Protein AF-A0A8T5B722-F1 (afdb_monomer_lite)

Foldseek 3Di:
DDFADQDLVLLLVLLVQLLVLLVVLVVVCVVVVLVVDDPVVVVVSLVVSLVSLLQSLLSSLLSSCVVRVDLDLVCLCVSLVSSLVNNCVVCVVPDPDDDPVNSVSSSVSSSNSNSVNSNVRNPD

Structure (mmCIF, N/CA/C/O backbone):
data_AF-A0A8T5B722-F1
#
_entry.id   AF-A0A8T5B722-F1
#
loop_
_atom_site.group_PDB
_atom_site.id
_atom_site.type_symbol
_atom_site.label_atom_id
_atom_site.label_alt_id
_atom_site.label_comp_id
_atom_site.label_asym_id
_atom_site.label_entity_id
_atom_site.label_seq_id
_atom_site.pdbx_PDB_ins_code
_atom_site.Cartn_x
_atom_site.Cartn_y
_atom_site.Cartn_z
_atom_site.occupancy
_atom_site.B_iso_or_equiv
_atom_site.auth_seq_id
_atom_site.auth_comp_id
_atom_site.auth_asym_id
_atom_site.auth_atom_id
_atom_site.pdbx_PDB_model_num
ATOM 1 N N . MET A 1 1 ? -22.361 1.326 17.679 1.00 48.12 1 MET A N 1
ATOM 2 C CA . MET A 1 1 ? -21.464 0.159 17.533 1.00 48.12 1 MET 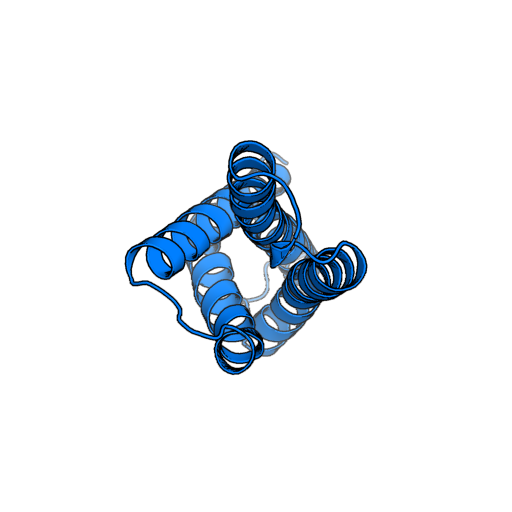A CA 1
ATOM 3 C C . MET A 1 1 ? -20.110 0.584 18.070 1.00 48.12 1 MET A C 1
ATOM 5 O O . MET A 1 1 ? -19.603 1.586 17.587 1.00 48.12 1 MET A O 1
ATOM 9 N N . GLY A 1 2 ? -19.610 -0.054 19.131 1.00 52.44 2 GLY A N 1
ATOM 10 C CA . GLY A 1 2 ? -18.314 0.305 19.720 1.00 52.44 2 GLY A CA 1
ATOM 11 C C . GLY A 1 2 ? -17.178 -0.037 18.760 1.00 52.44 2 GLY A C 1
ATOM 12 O O . GLY A 1 2 ? -17.246 -1.074 18.100 1.00 52.44 2 GLY A O 1
ATOM 13 N N . SER A 1 3 ? -16.179 0.839 18.651 1.00 62.75 3 SER A N 1
ATOM 14 C CA . SER A 1 3 ? -14.967 0.551 17.887 1.00 62.75 3 SER A CA 1
ATOM 15 C C . SER A 1 3 ? -14.263 -0.659 18.499 1.00 62.75 3 SER A C 1
ATOM 17 O O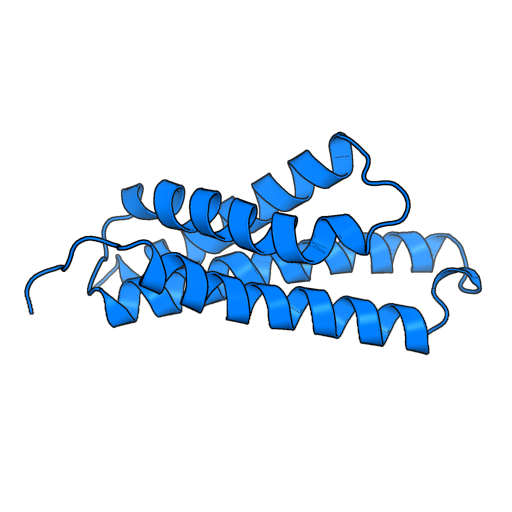 . SER A 1 3 ? -14.019 -0.710 19.706 1.00 62.75 3 SER A O 1
ATOM 19 N N . ARG A 1 4 ? -13.971 -1.659 17.667 1.00 79.00 4 ARG A N 1
ATOM 20 C CA . ARG A 1 4 ? -13.140 -2.803 18.042 1.00 79.00 4 ARG A CA 1
ATOM 21 C C . ARG A 1 4 ? -11.686 -2.465 17.729 1.00 79.00 4 ARG A C 1
ATOM 23 O O . ARG A 1 4 ? -11.401 -1.819 16.723 1.00 79.00 4 ARG A O 1
ATOM 30 N N . GLU A 1 5 ? -10.776 -2.912 18.586 1.00 83.06 5 GLU A N 1
ATOM 31 C CA . GLU A 1 5 ? -9.341 -2.831 18.321 1.00 83.06 5 GLU A CA 1
ATOM 32 C C . GLU A 1 5 ? -8.978 -3.620 17.052 1.00 83.06 5 GLU A C 1
ATOM 34 O O . GLU A 1 5 ? -9.490 -4.718 16.826 1.00 83.06 5 GLU A O 1
ATOM 39 N N . ILE A 1 6 ? -8.118 -3.040 16.213 1.00 84.06 6 ILE A N 1
ATOM 40 C CA . ILE A 1 6 ? -7.650 -3.674 14.977 1.00 84.06 6 ILE A CA 1
ATOM 41 C C . ILE A 1 6 ? -6.739 -4.839 15.354 1.00 84.06 6 ILE A C 1
ATOM 43 O O . ILE A 1 6 ? -5.685 -4.625 15.956 1.00 84.06 6 ILE A O 1
ATOM 47 N N . ASP A 1 7 ? -7.122 -6.057 14.979 1.00 87.50 7 ASP A N 1
ATOM 48 C CA . ASP A 1 7 ? -6.308 -7.241 15.235 1.00 87.50 7 ASP A CA 1
ATOM 49 C C . ASP A 1 7 ? -5.460 -7.652 14.019 1.00 87.50 7 ASP A C 1
ATOM 51 O O . ASP A 1 7 ? -5.584 -7.132 12.906 1.00 87.50 7 ASP A O 1
ATOM 55 N N . PHE A 1 8 ? -4.554 -8.609 14.232 1.00 84.00 8 PHE A N 1
ATOM 56 C CA . PHE A 1 8 ? -3.696 -9.130 13.167 1.00 84.00 8 PHE A CA 1
ATOM 57 C C . PHE A 1 8 ? -4.497 -9.759 12.016 1.00 84.00 8 PHE A C 1
ATOM 59 O O . PHE A 1 8 ? -4.097 -9.655 10.859 1.00 84.00 8 PHE A O 1
ATOM 66 N N . THR A 1 9 ? -5.644 -10.377 12.302 1.00 86.69 9 THR A N 1
ATOM 67 C CA . THR A 1 9 ? -6.485 -11.015 11.279 1.00 86.69 9 THR A CA 1
ATOM 68 C C . THR A 1 9 ? -7.108 -9.967 10.363 1.00 86.69 9 THR A C 1
ATOM 70 O O . THR A 1 9 ? -7.183 -10.173 9.152 1.00 86.69 9 THR A O 1
ATOM 73 N N . ASP A 1 10 ? -7.520 -8.825 10.912 1.00 85.25 10 ASP A N 1
ATOM 74 C CA . ASP A 1 10 ? -8.013 -7.684 10.143 1.00 85.25 10 ASP A CA 1
ATOM 75 C C . ASP A 1 10 ? -6.938 -7.153 9.191 1.00 85.25 10 ASP A C 1
ATOM 77 O O . ASP A 1 10 ? -7.205 -6.965 8.001 1.00 85.25 10 ASP A O 1
ATOM 81 N N . LEU A 1 11 ? -5.707 -6.997 9.691 1.00 85.50 11 LEU A N 1
ATOM 82 C CA . LEU A 1 11 ? -4.557 -6.598 8.879 1.00 85.50 11 LEU A CA 1
ATOM 83 C C . LEU A 1 11 ? -4.283 -7.609 7.765 1.00 85.50 11 LEU A C 1
ATOM 85 O O . LEU A 1 11 ? -4.105 -7.208 6.617 1.00 85.50 11 LEU A O 1
ATOM 89 N N . VAL A 1 12 ? -4.300 -8.909 8.066 1.00 86.31 12 VAL A N 1
ATOM 90 C CA . VAL A 1 12 ? -4.108 -9.971 7.070 1.00 86.31 12 VAL A CA 1
ATOM 91 C C . VAL A 1 12 ? -5.183 -9.903 5.986 1.00 86.31 12 VAL A C 1
ATOM 93 O O . VAL A 1 12 ? -4.847 -9.888 4.806 1.00 86.31 12 VAL A O 1
ATOM 96 N N . ILE A 1 13 ? -6.461 -9.785 6.353 1.00 85.38 13 ILE A N 1
ATOM 97 C CA . ILE A 1 13 ? -7.571 -9.709 5.389 1.00 85.38 13 ILE A CA 1
ATOM 98 C C . ILE A 1 13 ? -7.432 -8.484 4.477 1.00 85.38 13 ILE A C 1
ATOM 100 O O . ILE A 1 13 ? -7.532 -8.616 3.255 1.00 85.38 13 ILE A O 1
ATOM 104 N N . GLY A 1 14 ? -7.165 -7.305 5.046 1.00 82.56 14 GLY A N 1
ATOM 105 C CA . GLY A 1 14 ? -6.949 -6.090 4.256 1.00 82.56 14 GLY A CA 1
ATOM 106 C C . GLY A 1 14 ? -5.735 -6.211 3.328 1.00 82.56 14 GLY A C 1
ATOM 107 O O . GLY A 1 14 ? -5.783 -5.791 2.170 1.00 82.56 14 GLY A O 1
ATOM 108 N N . SER A 1 15 ? -4.675 -6.870 3.799 1.00 81.94 15 SER A N 1
ATOM 109 C CA . SER A 1 15 ? -3.452 -7.112 3.025 1.00 81.94 15 SER A CA 1
ATOM 110 C C . SER A 1 15 ?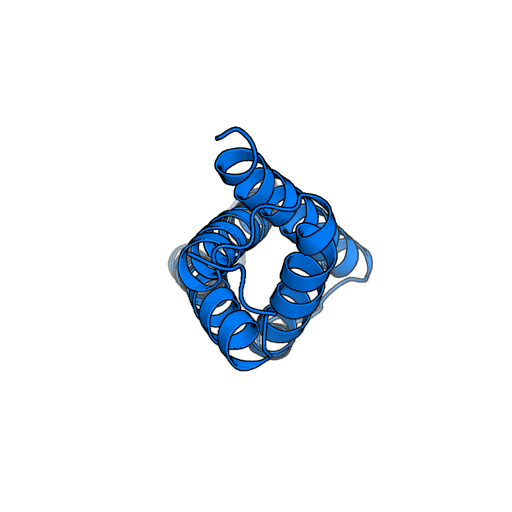 -3.646 -8.105 1.893 1.00 81.94 15 SER A C 1
ATOM 112 O O . SER A 1 15 ? -3.060 -7.914 0.839 1.00 81.94 15 SER A O 1
ATOM 114 N N . PHE A 1 16 ? -4.474 -9.139 2.061 1.00 83.69 16 PHE A N 1
ATOM 115 C CA . PHE A 1 16 ? -4.778 -10.082 0.982 1.00 83.69 16 PHE A CA 1
ATOM 116 C C . PHE A 1 16 ? -5.470 -9.390 -0.197 1.00 83.69 16 PHE A C 1
ATOM 118 O O . PHE A 1 16 ? -5.217 -9.722 -1.351 1.00 83.69 16 PHE A O 1
ATOM 125 N N . ILE A 1 17 ? -6.303 -8.386 0.072 1.00 78.44 17 ILE A N 1
ATOM 126 C CA . ILE A 1 17 ? -6.971 -7.616 -0.982 1.00 78.44 17 ILE A CA 1
ATOM 127 C C . ILE A 1 17 ? -5.994 -6.656 -1.655 1.00 78.44 17 ILE A C 1
ATOM 129 O O . ILE A 1 17 ? -5.950 -6.589 -2.883 1.00 78.44 17 ILE A O 1
ATOM 133 N N . ALA A 1 18 ? -5.143 -5.982 -0.879 1.00 77.25 18 ALA A N 1
ATOM 134 C CA . ALA A 1 18 ? -4.032 -5.219 -1.439 1.00 77.25 18 ALA A CA 1
ATOM 135 C C . ALA A 1 18 ? -3.096 -6.104 -2.281 1.00 77.25 18 ALA A C 1
ATOM 137 O O . ALA A 1 18 ? -2.614 -5.698 -3.338 1.00 77.25 18 ALA A O 1
ATOM 138 N N . ALA A 1 19 ? -2.911 -7.347 -1.849 1.00 77.75 19 ALA A N 1
ATOM 139 C CA . ALA A 1 19 ? -2.135 -8.345 -2.543 1.00 77.75 19 ALA A CA 1
ATOM 140 C C . ALA A 1 19 ? -2.763 -8.770 -3.879 1.00 77.75 19 ALA A C 1
ATOM 142 O O . ALA A 1 19 ? -2.048 -8.918 -4.868 1.00 77.75 19 ALA A O 1
ATOM 143 N N . LEU A 1 20 ? -4.089 -8.870 -3.970 1.00 81.19 20 LEU A N 1
A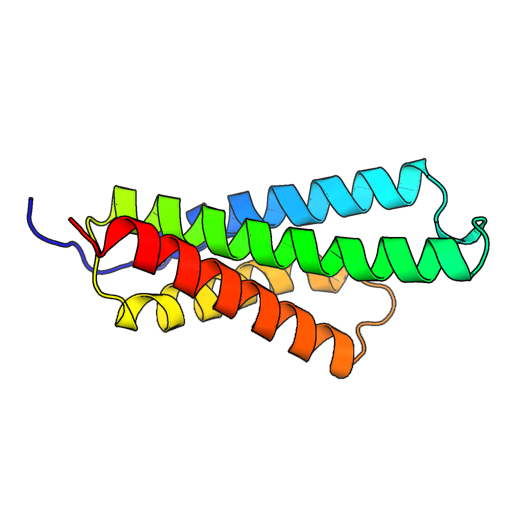TOM 144 C CA . LEU A 1 20 ? -4.759 -9.124 -5.248 1.00 81.19 20 LEU A CA 1
ATOM 145 C C . LEU A 1 20 ? -4.468 -8.032 -6.286 1.00 81.19 20 LEU A C 1
ATOM 147 O O . LEU A 1 20 ? -4.258 -8.358 -7.451 1.00 81.19 20 LEU A O 1
ATOM 151 N N . PHE A 1 21 ? -4.397 -6.760 -5.881 1.00 79.88 21 PHE A N 1
ATOM 152 C CA . PHE A 1 21 ? -4.045 -5.660 -6.788 1.00 79.88 21 PHE A CA 1
ATOM 153 C C . PHE A 1 21 ? -2.620 -5.788 -7.331 1.00 79.88 21 PHE A C 1
ATOM 155 O O . PHE A 1 21 ? -2.403 -5.653 -8.534 1.00 79.88 21 PHE A O 1
ATOM 162 N N . VAL A 1 22 ? -1.654 -6.088 -6.461 1.00 74.62 22 VAL A N 1
ATOM 163 C CA . VAL A 1 22 ? -0.250 -6.265 -6.863 1.00 74.62 22 VAL A CA 1
ATOM 164 C C . VAL A 1 22 ? -0.072 -7.529 -7.710 1.00 74.62 22 VAL A C 1
ATOM 166 O O . VAL A 1 22 ? 0.642 -7.504 -8.710 1.00 74.62 22 VAL A O 1
ATOM 169 N N . TRP A 1 23 ? -0.765 -8.620 -7.379 1.00 79.00 23 TRP A N 1
ATOM 170 C CA . TRP A 1 23 ? -0.773 -9.838 -8.189 1.00 79.00 23 TRP A CA 1
ATOM 171 C C . TRP A 1 23 ? -1.398 -9.610 -9.570 1.00 79.00 23 TRP A C 1
ATOM 173 O O . TRP A 1 23 ? -0.824 -10.025 -10.574 1.00 79.00 23 TRP A O 1
ATOM 183 N N . ALA A 1 24 ? -2.536 -8.914 -9.648 1.00 81.38 24 ALA A N 1
ATOM 184 C CA . ALA A 1 24 ? -3.178 -8.580 -10.918 1.00 81.38 24 ALA A CA 1
ATOM 185 C C . ALA A 1 24 ? -2.249 -7.743 -11.806 1.00 81.38 24 ALA A C 1
ATOM 187 O O . ALA A 1 24 ? -2.160 -7.982 -13.011 1.00 81.38 24 ALA A O 1
ATOM 188 N N . TRP A 1 25 ? -1.507 -6.813 -11.201 1.00 78.31 25 TRP A N 1
ATOM 189 C CA . TRP A 1 25 ? -0.470 -6.060 -11.891 1.00 78.31 25 TRP A CA 1
ATOM 190 C C . TRP A 1 25 ? 0.655 -6.956 -12.421 1.00 78.31 25 TRP A C 1
ATOM 192 O O . TRP A 1 25 ? 0.997 -6.841 -13.593 1.00 78.31 25 TRP A O 1
ATOM 202 N N . LEU A 1 26 ? 1.173 -7.888 -11.612 1.00 76.94 26 LEU A N 1
ATOM 203 C CA . LEU A 1 26 ? 2.207 -8.847 -12.031 1.00 76.94 26 LEU A CA 1
ATOM 204 C C . LEU A 1 26 ? 1.745 -9.742 -13.196 1.00 76.94 26 LEU A C 1
ATOM 206 O O . LEU A 1 26 ? 2.504 -10.028 -14.121 1.00 76.94 26 LEU A O 1
ATOM 210 N N . GLN A 1 27 ? 0.483 -10.174 -13.190 1.00 81.12 27 GLN A N 1
ATOM 211 C CA . GLN A 1 27 ? -0.079 -10.934 -14.311 1.00 81.12 27 GLN A CA 1
ATOM 212 C C . GLN A 1 27 ? -0.209 -10.074 -15.569 1.00 81.12 27 GLN A C 1
ATOM 214 O O . GLN A 1 27 ? 0.102 -10.526 -16.672 1.00 81.12 27 GLN A O 1
ATOM 219 N N . LEU A 1 28 ? -0.648 -8.823 -15.420 1.00 79.62 28 LEU A N 1
ATOM 220 C CA . LEU A 1 28 ? -0.753 -7.885 -16.531 1.00 79.62 28 LEU A CA 1
ATOM 221 C C . LEU A 1 28 ? 0.629 -7.570 -17.126 1.00 79.62 28 LEU A C 1
ATOM 223 O O . LEU A 1 28 ? 0.779 -7.583 -18.347 1.00 79.62 28 LEU A O 1
ATOM 227 N N . SER A 1 29 ? 1.642 -7.361 -16.279 1.00 73.00 29 SER A N 1
ATOM 228 C CA . SER A 1 29 ? 3.012 -7.057 -16.703 1.00 73.00 29 SER A CA 1
ATOM 229 C C . SER A 1 29 ? 3.665 -8.193 -17.471 1.00 73.00 29 SER A C 1
ATOM 231 O O . SER A 1 29 ? 4.325 -7.961 -18.487 1.00 73.00 29 SER A O 1
ATOM 233 N N . ASN A 1 30 ? 3.439 -9.428 -17.022 1.00 75.00 30 ASN A N 1
ATOM 234 C CA . ASN A 1 30 ? 3.972 -10.614 -17.679 1.00 75.00 30 ASN A CA 1
ATOM 235 C C . ASN A 1 30 ? 3.295 -10.861 -19.033 1.00 75.00 30 ASN A C 1
ATOM 237 O O . ASN A 1 30 ? 3.976 -11.154 -20.014 1.00 75.00 30 ASN A O 1
ATOM 241 N N . ASN A 1 31 ? 1.973 -10.678 -19.121 1.00 79.44 31 ASN A N 1
ATOM 242 C CA . ASN A 1 31 ? 1.234 -10.848 -20.377 1.00 79.44 31 ASN A CA 1
ATOM 243 C C . ASN A 1 31 ? 1.597 -9.797 -21.432 1.00 79.44 31 ASN A C 1
ATOM 245 O O . ASN A 1 31 ? 1.642 -10.102 -22.620 1.00 79.44 31 ASN A O 1
ATOM 249 N N . LEU A 1 32 ? 1.875 -8.567 -21.003 1.00 75.12 32 LEU A N 1
ATOM 250 C CA . LEU A 1 32 ? 2.258 -7.468 -21.888 1.00 75.12 32 LEU A CA 1
ATOM 251 C C . LEU A 1 32 ? 3.757 -7.455 -22.229 1.00 75.12 32 LEU A C 1
ATOM 253 O O . LEU A 1 32 ? 4.192 -6.549 -22.935 1.00 75.12 32 LEU A O 1
ATOM 257 N N . ARG A 1 33 ? 4.537 -8.434 -21.738 1.00 71.94 33 ARG A N 1
ATOM 258 C CA . ARG A 1 33 ? 5.993 -8.547 -21.931 1.00 71.94 33 ARG A CA 1
ATOM 259 C C . ARG A 1 33 ? 6.707 -7.213 -21.730 1.00 71.94 33 ARG A C 1
ATOM 261 O O . ARG A 1 33 ? 7.383 -6.720 -22.625 1.00 71.94 33 ARG A O 1
ATOM 268 N N . PHE A 1 34 ? 6.559 -6.623 -20.547 1.00 68.38 34 PHE A N 1
ATOM 269 C CA . PHE A 1 34 ? 7.052 -5.270 -20.248 1.00 68.38 34 PHE A CA 1
ATOM 270 C C . PHE A 1 34 ? 8.508 -4.992 -20.644 1.00 68.38 34 PHE A C 1
ATOM 272 O O . PHE A 1 34 ? 8.823 -3.866 -21.011 1.00 68.38 34 PHE A O 1
ATOM 279 N N . TYR A 1 35 ? 9.364 -6.010 -20.647 1.00 66.06 35 TYR A N 1
ATOM 280 C CA . TYR A 1 35 ? 10.767 -5.905 -21.048 1.00 66.06 35 TYR A CA 1
ATOM 281 C C . TYR A 1 35 ? 10.992 -5.684 -22.556 1.00 66.06 35 TYR A C 1
ATOM 283 O O . TYR A 1 35 ? 12.074 -5.262 -22.949 1.00 66.06 35 TYR A O 1
ATOM 291 N N . GLU A 1 36 ? 9.995 -5.951 -23.403 1.00 75.44 36 GLU A N 1
ATOM 292 C CA . GLU A 1 36 ? 10.059 -5.773 -24.864 1.00 75.44 36 GLU A CA 1
ATOM 293 C C . GLU A 1 36 ? 9.476 -4.419 -25.322 1.00 75.44 36 GLU A C 1
ATOM 295 O O . GLU A 1 36 ? 9.551 -4.062 -26.498 1.00 75.44 36 GLU A O 1
ATOM 300 N N . VAL A 1 37 ? 8.878 -3.652 -24.404 1.00 77.81 37 VAL A N 1
ATOM 301 C CA . VAL A 1 37 ? 8.162 -2.401 -24.701 1.00 77.81 37 VAL A CA 1
ATOM 302 C C . VAL A 1 37 ? 9.150 -1.220 -24.688 1.00 77.81 37 VAL A C 1
ATOM 304 O O . VAL A 1 37 ? 10.085 -1.246 -23.891 1.00 77.81 37 VAL A O 1
ATOM 307 N N . PRO A 1 38 ? 8.981 -0.168 -25.517 1.00 84.56 38 PRO A N 1
ATOM 308 C CA . PRO A 1 38 ? 9.866 1.003 -25.510 1.00 84.56 38 PRO A CA 1
ATOM 309 C C . PRO A 1 38 ? 10.070 1.645 -24.126 1.00 84.56 38 PRO A C 1
ATOM 311 O O . PRO A 1 38 ? 9.125 1.739 -23.343 1.00 84.56 38 PRO A O 1
ATOM 314 N N . ASP A 1 39 ? 11.266 2.181 -23.859 1.00 80.44 39 ASP A N 1
ATOM 315 C CA . ASP A 1 39 ? 11.691 2.689 -22.537 1.00 80.44 39 ASP A CA 1
ATOM 316 C C . ASP A 1 39 ? 10.703 3.664 -21.872 1.00 80.44 39 ASP A C 1
ATOM 318 O O . ASP A 1 39 ? 10.440 3.593 -20.671 1.00 80.44 39 ASP A O 1
ATOM 322 N N . HIS A 1 40 ? 10.102 4.568 -22.651 1.00 78.06 40 HIS A N 1
ATOM 323 C CA . HIS A 1 40 ? 9.124 5.531 -22.137 1.00 78.06 40 HIS A CA 1
ATOM 324 C C . HIS A 1 40 ? 7.841 4.852 -21.629 1.00 78.06 40 HIS A C 1
ATOM 326 O O . HIS A 1 40 ? 7.251 5.302 -20.647 1.00 78.06 40 HIS A O 1
ATOM 332 N N . LEU A 1 41 ? 7.422 3.750 -22.257 1.00 77.94 41 LEU A N 1
ATOM 333 C CA . LEU A 1 41 ? 6.296 2.941 -21.796 1.00 77.94 41 LEU A CA 1
ATOM 334 C C . LEU A 1 41 ? 6.690 2.102 -20.581 1.00 77.94 41 LEU A C 1
ATOM 336 O O . LEU A 1 41 ? 5.903 2.035 -19.643 1.00 77.94 41 LEU A O 1
ATOM 340 N N . GLN A 1 42 ? 7.906 1.549 -20.526 1.00 73.06 42 GLN A N 1
ATOM 341 C CA . GLN A 1 42 ? 8.393 0.857 -19.323 1.00 73.06 42 GLN A CA 1
ATOM 342 C C . GLN A 1 42 ? 8.389 1.776 -18.097 1.00 73.06 42 GLN A C 1
ATOM 344 O O . GLN A 1 42 ? 7.986 1.362 -17.009 1.00 73.06 42 GLN A O 1
ATOM 349 N N . PHE A 1 43 ? 8.770 3.043 -18.274 1.00 75.69 43 PHE A N 1
ATOM 350 C CA . PHE A 1 43 ? 8.701 4.051 -17.220 1.00 75.69 43 PHE A CA 1
ATOM 351 C C . PHE A 1 43 ? 7.259 4.314 -16.755 1.00 75.69 43 PHE A C 1
ATOM 353 O O . PHE A 1 43 ? 6.985 4.288 -15.554 1.00 75.69 43 PHE A O 1
ATOM 360 N N . ILE A 1 44 ? 6.318 4.517 -17.686 1.00 79.00 44 ILE A N 1
ATOM 361 C CA . ILE A 1 44 ? 4.895 4.732 -17.364 1.00 79.00 44 ILE A CA 1
ATOM 362 C C . ILE A 1 44 ? 4.306 3.516 -16.641 1.00 79.00 44 ILE A C 1
ATOM 364 O O . ILE A 1 44 ? 3.595 3.663 -15.648 1.00 79.00 44 ILE A O 1
ATOM 368 N N . LEU A 1 45 ? 4.628 2.311 -17.101 1.00 76.44 45 LEU A N 1
ATOM 369 C CA . LEU A 1 45 ? 4.172 1.073 -16.482 1.00 76.44 45 LEU A CA 1
ATOM 370 C C . LEU A 1 45 ? 4.781 0.913 -15.080 1.00 76.44 45 LEU A C 1
ATOM 372 O O . LEU A 1 45 ? 4.061 0.641 -14.123 1.00 76.44 45 LEU A O 1
ATOM 376 N N . SER A 1 46 ? 6.067 1.213 -14.905 1.00 75.62 46 SER A N 1
ATOM 377 C CA . SER A 1 46 ? 6.708 1.240 -13.581 1.00 75.62 46 SER A CA 1
ATOM 378 C C . SER A 1 46 ? 6.031 2.235 -12.628 1.00 75.62 46 SER A C 1
ATOM 380 O O . SER A 1 46 ? 5.884 1.953 -11.441 1.00 75.62 46 SER A O 1
ATOM 382 N N . LEU A 1 47 ? 5.554 3.380 -13.131 1.00 80.69 47 LEU A N 1
ATOM 383 C CA . LEU A 1 47 ? 4.749 4.317 -12.342 1.00 80.69 47 LEU A CA 1
ATOM 384 C C . LEU A 1 47 ? 3.373 3.747 -11.972 1.00 80.69 47 LEU A C 1
ATOM 386 O O . LEU A 1 47 ? 2.910 3.944 -10.846 1.00 80.69 47 LEU A O 1
ATOM 390 N N . MET A 1 48 ? 2.724 3.017 -12.883 1.00 82.75 48 MET A N 1
ATOM 391 C CA . MET A 1 48 ? 1.432 2.376 -12.617 1.00 82.75 48 MET A CA 1
ATOM 392 C C . MET A 1 48 ? 1.508 1.361 -11.474 1.00 82.75 48 MET A C 1
ATOM 394 O O . MET A 1 48 ? 0.567 1.293 -10.684 1.00 82.75 48 MET A O 1
ATOM 398 N N . GLN A 1 49 ? 2.626 0.641 -11.318 1.00 81.06 49 GLN A N 1
ATOM 399 C CA . GLN A 1 49 ? 2.849 -0.278 -10.194 1.00 81.06 49 GLN A CA 1
ATOM 400 C C . GLN A 1 49 ? 2.600 0.397 -8.839 1.00 81.06 49 GLN A C 1
ATOM 402 O O . GLN A 1 49 ? 1.921 -0.156 -7.973 1.00 81.06 49 GLN A O 1
ATOM 407 N N . TYR A 1 50 ? 3.102 1.618 -8.653 1.00 84.94 50 TYR A N 1
ATOM 408 C CA . TYR A 1 50 ? 2.893 2.387 -7.427 1.00 84.94 50 TYR A CA 1
ATOM 409 C C . TYR A 1 50 ? 1.420 2.754 -7.208 1.00 84.94 50 TYR A C 1
ATOM 411 O O . TYR A 1 50 ? 0.954 2.795 -6.067 1.00 84.94 50 TYR A O 1
ATOM 419 N N . GLY A 1 51 ? 0.666 2.948 -8.293 1.00 87.19 51 GLY A N 1
ATOM 420 C CA . GLY A 1 51 ? -0.786 3.115 -8.258 1.00 87.19 51 GLY A CA 1
ATOM 421 C C . GLY A 1 51 ? -1.505 1.911 -7.645 1.00 87.19 51 GLY A C 1
ATOM 422 O O . GLY A 1 51 ? -2.420 2.094 -6.844 1.00 87.19 51 GLY A O 1
ATOM 423 N N . PHE A 1 52 ? -1.053 0.684 -7.920 1.00 86.56 52 PHE A N 1
ATOM 424 C CA . PHE A 1 52 ? -1.626 -0.520 -7.305 1.00 86.56 52 PHE A CA 1
ATOM 425 C C . PHE A 1 52 ? -1.346 -0.606 -5.802 1.00 86.56 52 PHE A C 1
ATOM 427 O O . PHE A 1 52 ? -2.241 -0.974 -5.046 1.00 86.56 52 PHE A O 1
ATOM 434 N N . PHE A 1 53 ? -0.160 -0.196 -5.339 1.00 86.50 53 PHE A N 1
ATOM 435 C CA . PHE A 1 53 ? 0.122 -0.102 -3.898 1.00 86.50 53 PHE A CA 1
ATOM 436 C C . PHE A 1 53 ? -0.745 0.953 -3.208 1.00 86.50 53 PHE A C 1
ATOM 438 O O . PHE A 1 53 ? -1.243 0.724 -2.106 1.00 86.50 53 PHE A O 1
ATOM 445 N N . PHE A 1 54 ? -0.972 2.089 -3.868 1.00 90.81 54 PHE A N 1
ATOM 446 C CA . PHE A 1 54 ? -1.894 3.107 -3.379 1.00 90.81 54 PHE A CA 1
ATOM 447 C C . PHE A 1 54 ? -3.327 2.575 -3.267 1.00 90.81 54 PHE A C 1
ATOM 449 O O . PHE A 1 54 ? -3.944 2.702 -2.209 1.00 90.81 54 PHE A O 1
ATOM 456 N N . LEU A 1 55 ? -3.842 1.919 -4.311 1.00 90.94 55 LEU A N 1
ATOM 457 C CA . LEU A 1 55 ? -5.167 1.291 -4.292 1.00 90.94 55 LEU A CA 1
ATOM 458 C C . LEU A 1 55 ? -5.266 0.196 -3.224 1.00 90.94 55 LEU A C 1
ATOM 460 O O . LEU A 1 55 ? -6.272 0.117 -2.518 1.00 90.94 55 LEU A O 1
ATOM 464 N N . GLY A 1 56 ? -4.214 -0.603 -3.048 1.00 88.81 56 GLY A N 1
ATOM 465 C CA . GLY A 1 56 ? -4.109 -1.581 -1.970 1.00 88.81 56 GLY A CA 1
ATOM 466 C C . GLY A 1 56 ? -4.234 -0.940 -0.586 1.00 88.81 56 GLY A C 1
ATOM 467 O O . GLY A 1 56 ? -5.027 -1.399 0.231 1.00 88.81 56 GLY A O 1
ATOM 468 N N . GLY A 1 57 ? -3.542 0.177 -0.347 1.00 89.75 57 GLY A N 1
ATOM 469 C CA . GLY A 1 57 ? -3.682 0.950 0.888 1.00 89.75 57 GLY A CA 1
ATOM 470 C C . GLY A 1 57 ? -5.096 1.510 1.093 1.00 89.75 57 GLY A C 1
ATOM 471 O O . GLY A 1 57 ? -5.665 1.371 2.178 1.00 89.75 57 GLY A O 1
ATOM 472 N N . VAL A 1 58 ? -5.705 2.095 0.052 1.00 92.56 58 VAL A N 1
ATOM 473 C CA . VAL A 1 58 ? -7.082 2.632 0.115 1.00 92.56 58 VAL A CA 1
ATOM 474 C C . VAL A 1 58 ? -8.081 1.526 0.451 1.00 92.56 58 VAL A C 1
ATOM 476 O O . VAL A 1 58 ? -8.873 1.658 1.378 1.00 92.56 58 VAL A O 1
ATOM 479 N N . THR A 1 59 ? -8.045 0.417 -0.281 1.00 90.69 59 THR A N 1
ATOM 480 C CA . THR A 1 59 ? -8.997 -0.686 -0.104 1.00 90.69 59 THR A CA 1
ATOM 481 C C . THR A 1 59 ? -8.813 -1.405 1.229 1.00 90.69 59 THR A C 1
ATOM 483 O O . THR A 1 59 ? -9.797 -1.607 1.938 1.00 90.69 59 THR A O 1
ATOM 486 N N . SER A 1 60 ? -7.573 -1.717 1.617 1.00 89.19 60 SER A N 1
ATOM 487 C CA . SER A 1 60 ? -7.255 -2.334 2.910 1.00 89.19 60 SER A CA 1
ATOM 488 C C . SER A 1 60 ? -7.777 -1.490 4.075 1.00 89.19 60 SER A C 1
ATOM 490 O O . SER A 1 60 ? -8.510 -1.990 4.931 1.00 89.19 60 SER A O 1
ATOM 492 N N . SER A 1 61 ? -7.492 -0.185 4.065 1.00 90.25 61 SER A N 1
ATOM 493 C CA . SER A 1 61 ? -7.968 0.729 5.107 1.00 90.25 61 SER A CA 1
ATOM 494 C C . SER A 1 61 ? -9.479 0.881 5.140 1.00 90.25 61 SER A C 1
ATOM 496 O O . SER A 1 61 ? -10.051 0.826 6.223 1.00 90.25 61 SER A O 1
ATOM 498 N N . ILE A 1 62 ? -10.145 0.985 3.989 1.00 89.75 62 ILE A N 1
ATOM 499 C CA . ILE A 1 62 ? -11.608 1.032 3.931 1.00 89.75 62 ILE A CA 1
ATOM 500 C C . ILE A 1 62 ? -12.215 -0.229 4.554 1.00 89.75 62 ILE A C 1
ATOM 502 O O . ILE A 1 62 ? -13.100 -0.134 5.401 1.00 89.75 62 ILE A O 1
ATOM 506 N N . ILE A 1 63 ? -11.726 -1.408 4.176 1.00 88.75 63 ILE A N 1
ATOM 507 C CA . ILE A 1 63 ? -12.274 -2.691 4.630 1.00 88.75 63 ILE A CA 1
ATOM 508 C C . ILE A 1 63 ? -12.049 -2.886 6.127 1.00 88.75 63 ILE A C 1
ATOM 510 O O . ILE A 1 63 ? -12.988 -3.233 6.845 1.00 88.75 63 ILE A O 1
ATOM 514 N N . ILE A 1 64 ? -10.834 -2.621 6.610 1.00 87.81 64 ILE A N 1
ATOM 515 C CA . ILE A 1 64 ? -10.508 -2.739 8.033 1.00 87.81 64 ILE A CA 1
ATOM 516 C C . ILE A 1 64 ? -11.329 -1.736 8.843 1.00 87.81 64 ILE A C 1
ATOM 518 O O . ILE A 1 64 ? -11.950 -2.127 9.829 1.00 87.81 64 ILE A O 1
ATOM 522 N N . SER A 1 65 ? -11.411 -0.474 8.415 1.00 87.56 65 SER A N 1
ATOM 523 C CA . SER A 1 65 ? -12.214 0.550 9.091 1.00 87.56 65 SER A CA 1
ATOM 524 C C . SER A 1 65 ? -13.709 0.225 9.095 1.00 87.56 65 SER A C 1
ATOM 526 O O . SER A 1 65 ? -14.372 0.451 10.106 1.00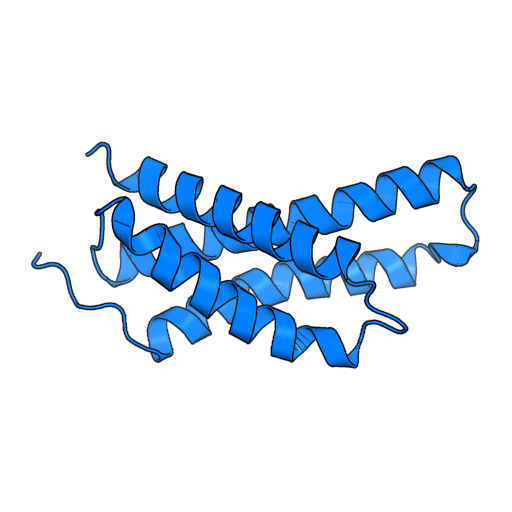 87.56 65 SER A O 1
ATOM 528 N N . PHE A 1 66 ? -14.255 -0.351 8.019 1.00 85.56 66 PHE A N 1
ATOM 529 C CA . PHE A 1 66 ? -15.644 -0.821 8.003 1.00 85.56 66 PHE A CA 1
ATOM 530 C C . PHE A 1 66 ? -15.868 -1.992 8.960 1.00 85.56 66 PHE A C 1
ATOM 532 O O . PHE A 1 66 ? -16.846 -1.991 9.705 1.00 85.56 66 PHE A O 1
ATOM 539 N N . LYS A 1 67 ? -14.966 -2.979 8.961 1.00 84.50 67 LYS A N 1
ATOM 540 C CA . LYS A 1 67 ? -15.093 -4.192 9.778 1.00 84.50 67 LYS A CA 1
ATOM 541 C C . LYS A 1 67 ? -14.935 -3.913 11.274 1.00 84.50 67 LYS A C 1
ATOM 543 O O . LYS A 1 67 ? -15.665 -4.472 12.087 1.00 84.50 67 LYS A O 1
ATOM 548 N N . THR A 1 68 ? -13.987 -3.055 11.636 1.00 83.44 68 THR A N 1
ATOM 549 C CA . THR A 1 68 ? -13.662 -2.723 13.035 1.00 83.44 68 THR A CA 1
ATOM 550 C C . THR A 1 68 ? -14.486 -1.553 13.575 1.00 83.44 68 THR A C 1
ATOM 552 O O . THR A 1 68 ? -14.509 -1.310 14.781 1.00 83.44 68 THR A O 1
ATOM 555 N N . GLY A 1 69 ? -15.166 -0.807 12.696 1.00 79.44 69 GLY A N 1
ATOM 556 C CA . GLY A 1 69 ? -15.814 0.459 13.040 1.00 79.44 69 GLY A CA 1
ATOM 557 C C . GLY A 1 69 ? -14.817 1.578 13.364 1.00 79.44 69 GLY A C 1
ATOM 558 O O . GLY A 1 69 ? -15.214 2.619 13.886 1.00 79.44 69 GLY A O 1
ATOM 559 N N . CYS A 1 70 ? -13.528 1.372 13.085 1.00 75.06 70 CYS A N 1
ATOM 560 C CA . CYS A 1 70 ? -12.469 2.305 13.420 1.00 75.06 70 CYS A CA 1
ATOM 561 C C . CYS A 1 70 ? -12.416 3.473 12.424 1.00 75.06 70 CYS A C 1
ATOM 563 O O . CYS A 1 70 ? -12.114 3.296 11.241 1.00 75.06 70 CYS A O 1
ATOM 565 N N . ARG A 1 71 ? -12.708 4.681 12.918 1.00 77.31 71 ARG A N 1
ATOM 566 C CA . ARG A 1 71 ? -12.762 5.931 12.136 1.00 77.31 71 ARG A CA 1
ATOM 567 C C . ARG A 1 71 ? -11.696 6.946 12.533 1.00 77.31 71 ARG A C 1
ATOM 569 O O . ARG A 1 71 ? -11.698 8.073 12.040 1.00 77.31 71 ARG A O 1
ATOM 576 N N . GLU A 1 72 ? -10.792 6.580 13.432 1.00 82.44 72 GLU A N 1
ATOM 577 C CA . GLU A 1 72 ? -9.740 7.489 13.860 1.00 82.44 72 GLU A CA 1
ATOM 578 C C . GLU A 1 72 ? -8.656 7.588 12.797 1.00 82.44 72 GLU A C 1
ATOM 580 O O . GLU A 1 72 ? -8.021 6.597 12.445 1.00 82.44 72 GLU A O 1
ATOM 585 N N . VAL A 1 73 ? -8.387 8.812 12.333 1.00 82.25 73 VAL A N 1
ATOM 586 C CA . VAL A 1 73 ? -7.359 9.059 11.314 1.00 82.25 73 VAL A CA 1
ATOM 587 C C . VAL A 1 73 ? -6.016 8.469 11.725 1.00 82.25 73 VAL A C 1
ATOM 589 O O . VAL A 1 73 ? -5.337 7.956 10.856 1.00 82.25 73 VAL A O 1
ATOM 592 N N . LYS A 1 74 ? -5.658 8.473 13.018 1.00 83.44 74 LYS A N 1
ATOM 593 C CA . LYS A 1 74 ? -4.378 7.962 13.549 1.00 83.44 74 LYS A CA 1
ATOM 594 C C . LYS A 1 74 ? -4.138 6.474 13.269 1.00 83.44 74 LYS A C 1
ATOM 596 O O . LYS A 1 74 ? -2.988 6.052 13.166 1.00 83.44 74 LYS A O 1
ATOM 601 N N . GLU A 1 75 ? -5.199 5.697 13.093 1.00 84.81 75 GLU A N 1
ATOM 602 C CA . GLU A 1 75 ? -5.126 4.247 12.893 1.00 84.81 75 GLU A CA 1
ATOM 603 C C . GLU A 1 75 ? -4.659 3.880 11.474 1.00 84.81 75 GLU A C 1
ATOM 605 O O . GLU A 1 75 ? -4.231 2.751 11.229 1.00 84.81 75 GLU A O 1
ATOM 610 N N . PHE A 1 76 ? -4.596 4.863 10.562 1.00 86.56 76 PHE A N 1
ATOM 611 C CA . PHE A 1 76 ? -4.014 4.687 9.231 1.00 86.56 76 PHE A CA 1
ATOM 612 C C . PHE A 1 76 ? -2.563 4.201 9.262 1.00 86.56 76 PHE A C 1
ATOM 614 O O . PHE A 1 76 ? -2.155 3.490 8.351 1.00 86.56 76 PHE A O 1
ATOM 621 N N . LEU A 1 77 ? -1.781 4.568 10.287 1.00 88.38 77 LEU A N 1
ATOM 622 C CA . LEU A 1 77 ? -0.391 4.125 10.408 1.00 88.38 77 LEU A CA 1
ATOM 623 C C . LEU A 1 77 ? -0.320 2.638 10.728 1.00 88.38 77 LEU A C 1
ATOM 625 O O . LEU A 1 77 ? 0.487 1.936 10.130 1.00 88.38 77 LEU A O 1
ATOM 629 N N . LYS A 1 78 ? -1.172 2.146 11.633 1.00 87.62 78 LYS A N 1
ATOM 630 C CA . LYS A 1 78 ? -1.210 0.720 11.979 1.00 87.62 78 LYS A CA 1
ATOM 631 C C . LYS A 1 78 ? -1.673 -0.110 10.791 1.00 87.62 78 LYS A C 1
ATOM 633 O O . LYS A 1 78 ? -1.019 -1.087 10.440 1.00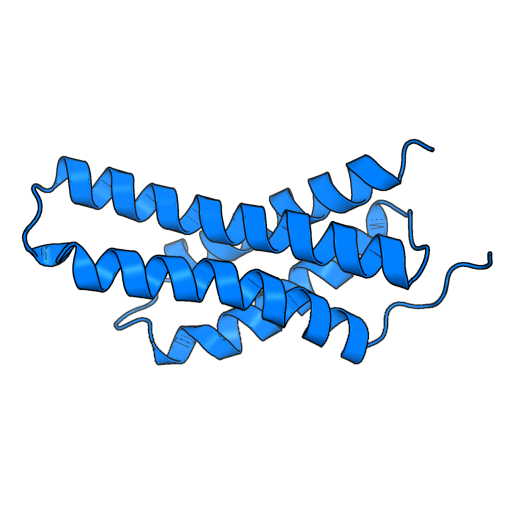 87.62 78 LYS A O 1
ATOM 638 N N . ILE A 1 79 ? -2.753 0.322 10.138 1.00 87.12 79 ILE A N 1
ATOM 639 C CA . ILE A 1 79 ? -3.282 -0.346 8.946 1.00 87.12 79 ILE A CA 1
ATOM 640 C C . ILE A 1 79 ? -2.276 -0.290 7.800 1.00 87.12 79 ILE A C 1
ATOM 642 O O . ILE A 1 79 ? -2.007 -1.298 7.157 1.00 87.12 79 ILE A O 1
ATOM 646 N N . GLY A 1 80 ? -1.702 0.884 7.556 1.00 87.62 80 GLY A N 1
ATOM 647 C CA . GLY A 1 80 ? -0.788 1.111 6.452 1.00 87.62 80 GLY A CA 1
ATOM 648 C C . GLY A 1 80 ? 0.536 0.377 6.629 1.00 87.62 80 GLY A C 1
ATOM 649 O O . GLY A 1 80 ? 0.970 -0.291 5.701 1.00 87.62 80 GLY A O 1
ATOM 650 N N . LEU A 1 81 ? 1.154 0.427 7.814 1.00 88.94 81 LEU A N 1
ATOM 651 C CA . LEU A 1 81 ? 2.395 -0.304 8.087 1.00 88.94 81 LEU A CA 1
ATOM 652 C C . LEU A 1 81 ? 2.163 -1.810 8.153 1.00 88.94 81 LEU A C 1
ATOM 654 O O . LEU A 1 81 ? 2.872 -2.556 7.485 1.00 88.94 81 LEU A O 1
ATOM 658 N N . GLY A 1 82 ? 1.169 -2.266 8.921 1.00 86.38 82 GLY A N 1
ATOM 659 C CA . GLY A 1 82 ? 0.858 -3.692 9.028 1.00 86.38 82 GLY A CA 1
ATOM 660 C C . GLY A 1 82 ? 0.464 -4.277 7.675 1.00 86.38 82 GLY A C 1
ATOM 661 O O . GLY A 1 82 ? 0.979 -5.318 7.268 1.00 86.38 82 GLY A O 1
ATOM 662 N N . GLY A 1 83 ? -0.375 -3.545 6.942 1.00 85.94 83 GLY A N 1
ATOM 663 C CA . GLY A 1 83 ? -0.829 -3.910 5.611 1.00 85.94 83 GLY A CA 1
ATOM 664 C C . GLY A 1 83 ? 0.300 -3.981 4.590 1.00 85.94 83 GLY A C 1
ATOM 665 O O . GLY A 1 83 ? 0.405 -4.942 3.825 1.00 85.94 83 GLY A O 1
ATOM 666 N N . TRP A 1 84 ? 1.178 -2.980 4.607 1.00 88.94 84 TRP A N 1
ATOM 667 C CA . TRP A 1 84 ? 2.337 -2.931 3.732 1.00 88.94 84 TRP A CA 1
ATOM 668 C C . TRP A 1 84 ? 3.341 -4.036 4.054 1.00 88.94 84 TRP A C 1
ATOM 670 O O . TRP A 1 84 ? 3.808 -4.673 3.118 1.00 88.94 84 TRP A O 1
ATOM 680 N N . ILE A 1 85 ? 3.641 -4.316 5.329 1.00 87.44 85 ILE A N 1
ATOM 681 C CA . ILE A 1 85 ? 4.562 -5.399 5.717 1.00 87.44 85 ILE A CA 1
ATOM 682 C C . ILE A 1 85 ? 4.044 -6.737 5.193 1.00 87.44 85 ILE A C 1
ATOM 684 O O . ILE A 1 85 ? 4.764 -7.420 4.472 1.00 87.44 85 ILE A O 1
ATOM 688 N N . ILE A 1 86 ? 2.786 -7.080 5.489 1.00 84.19 86 ILE A N 1
ATOM 689 C CA . ILE A 1 86 ? 2.194 -8.357 5.069 1.00 84.19 86 ILE A CA 1
ATOM 690 C C . ILE A 1 86 ? 2.165 -8.454 3.542 1.00 84.19 86 ILE A C 1
ATOM 692 O O . ILE A 1 86 ? 2.604 -9.458 2.985 1.00 84.19 86 ILE A O 1
ATOM 696 N N . SER A 1 87 ? 1.706 -7.400 2.859 1.00 80.75 87 SER A N 1
ATOM 697 C CA . SER A 1 87 ? 1.687 -7.366 1.392 1.00 80.75 87 SER A CA 1
ATOM 698 C C . SER A 1 87 ? 3.098 -7.556 0.840 1.00 80.75 87 SER A C 1
ATOM 700 O O . SER A 1 87 ? 3.347 -8.437 0.030 1.00 80.75 87 SER A O 1
ATOM 702 N N . THR A 1 88 ? 4.063 -6.789 1.330 1.00 77.88 88 THR A N 1
ATOM 703 C CA . THR A 1 88 ? 5.441 -6.813 0.840 1.00 77.88 88 THR A CA 1
ATOM 704 C C . THR A 1 88 ? 6.113 -8.163 1.109 1.00 77.88 88 THR A C 1
ATOM 706 O O . THR A 1 88 ? 6.821 -8.653 0.240 1.00 77.88 88 THR A O 1
ATOM 709 N N . THR A 1 89 ? 5.832 -8.846 2.223 1.00 78.56 89 THR A N 1
ATOM 710 C CA . THR A 1 89 ? 6.298 -10.226 2.457 1.00 78.56 89 THR A CA 1
ATOM 711 C C . THR A 1 89 ? 5.732 -11.223 1.441 1.00 78.56 89 THR A C 1
ATOM 713 O O . THR A 1 89 ? 6.444 -12.138 1.035 1.00 78.56 89 THR A O 1
ATOM 716 N N . LEU A 1 90 ? 4.489 -11.038 0.988 1.00 72.81 90 LEU A N 1
ATOM 717 C CA . LEU A 1 90 ? 3.889 -11.876 -0.057 1.00 72.81 90 LEU A CA 1
ATOM 718 C C . LEU A 1 90 ? 4.494 -11.610 -1.450 1.00 72.81 90 LEU A C 1
ATOM 720 O O . LEU A 1 90 ? 4.490 -12.515 -2.282 1.00 72.81 90 LEU A O 1
ATOM 724 N N . PHE A 1 91 ? 5.038 -10.409 -1.704 1.00 67.50 91 PHE A N 1
ATOM 725 C CA . PHE A 1 91 ? 5.519 -9.991 -3.036 1.00 67.50 91 PHE A CA 1
ATOM 726 C C . PHE A 1 91 ? 7.026 -9.888 -3.217 1.00 67.50 91 PHE A C 1
ATOM 728 O O . PHE A 1 91 ? 7.493 -10.038 -4.343 1.00 67.50 91 PHE A O 1
ATOM 735 N N . ILE A 1 92 ? 7.800 -9.648 -2.156 1.00 62.12 92 ILE A N 1
ATOM 736 C CA . ILE A 1 92 ? 9.268 -9.634 -2.224 1.00 62.12 92 ILE A CA 1
ATOM 737 C C . ILE A 1 92 ? 9.817 -10.879 -2.938 1.00 62.12 92 ILE A C 1
ATOM 739 O O . ILE A 1 92 ? 10.709 -10.699 -3.764 1.00 62.12 92 ILE A O 1
ATOM 743 N N . PRO A 1 93 ? 9.290 -12.105 -2.721 1.00 60.25 93 PRO A N 1
ATOM 744 C CA . PRO A 1 93 ? 9.805 -13.290 -3.405 1.00 60.25 93 PRO A CA 1
ATOM 745 C C . PRO A 1 93 ? 9.664 -13.257 -4.936 1.00 60.25 93 PRO A C 1
ATOM 747 O O . PRO A 1 93 ? 10.267 -14.085 -5.607 1.00 60.25 93 PRO A O 1
ATOM 750 N N . TRP A 1 94 ? 8.848 -12.353 -5.488 1.00 57.06 94 TRP A N 1
ATOM 751 C CA . TRP A 1 94 ? 8.558 -12.238 -6.924 1.00 57.06 94 TRP A CA 1
ATOM 752 C C . TRP A 1 94 ? 9.217 -11.019 -7.587 1.00 57.06 94 TRP A C 1
ATOM 754 O O . TRP A 1 94 ? 9.088 -10.841 -8.795 1.00 57.06 94 TRP A O 1
ATOM 764 N N . SER A 1 95 ? 9.907 -10.167 -6.825 1.00 57.66 95 SER A N 1
ATOM 765 C CA . SER A 1 95 ? 10.633 -9.018 -7.371 1.00 57.66 95 SER A CA 1
ATOM 766 C C . SER A 1 95 ? 12.094 -9.395 -7.581 1.00 57.66 95 SER A C 1
ATOM 768 O O . SER A 1 95 ? 12.811 -9.634 -6.613 1.00 57.66 95 SER A O 1
ATOM 770 N N . GLU A 1 96 ? 12.548 -9.444 -8.834 1.00 54.72 96 GLU A N 1
ATOM 771 C CA . GLU A 1 96 ? 13.889 -9.948 -9.156 1.00 54.72 96 GLU A CA 1
ATOM 772 C C . GLU A 1 96 ? 15.031 -9.069 -8.620 1.00 54.72 96 GLU A C 1
ATOM 774 O O . GLU A 1 96 ? 16.131 -9.583 -8.485 1.00 54.72 96 GLU A O 1
ATOM 779 N N . ASN A 1 97 ? 14.793 -7.798 -8.255 1.00 61.31 97 ASN A N 1
ATOM 780 C CA . ASN A 1 97 ? 15.744 -6.940 -7.525 1.00 61.31 97 ASN A CA 1
ATOM 781 C C . ASN A 1 97 ? 15.044 -5.687 -6.944 1.00 61.31 97 ASN A C 1
ATOM 783 O O . ASN A 1 97 ? 15.013 -4.636 -7.596 1.00 61.31 97 ASN A O 1
ATOM 787 N N . PRO A 1 98 ? 14.471 -5.733 -5.728 1.00 66.69 98 PRO A N 1
ATOM 788 C CA . PRO A 1 98 ? 13.863 -4.550 -5.129 1.00 66.69 98 PRO A CA 1
ATOM 789 C C . PRO A 1 98 ? 14.939 -3.524 -4.742 1.00 66.69 98 PRO A C 1
ATOM 791 O O . PRO A 1 98 ? 15.766 -3.761 -3.863 1.00 66.69 98 PRO A O 1
ATOM 794 N N . THR A 1 99 ? 14.919 -2.347 -5.372 1.00 78.62 99 THR A N 1
ATOM 795 C CA . THR A 1 99 ? 15.773 -1.224 -4.955 1.00 78.62 99 THR A CA 1
ATOM 796 C C . THR A 1 99 ? 15.230 -0.587 -3.676 1.00 78.62 99 THR A C 1
ATOM 798 O O . THR A 1 99 ? 14.018 -0.534 -3.463 1.00 78.62 99 THR A O 1
ATOM 801 N N . ILE A 1 100 ? 16.111 -0.029 -2.837 1.00 80.38 100 ILE A N 1
ATOM 802 C CA . ILE A 1 100 ? 15.702 0.703 -1.621 1.00 80.38 100 ILE A CA 1
ATOM 803 C C . ILE A 1 100 ? 14.699 1.817 -1.969 1.00 80.38 100 ILE A C 1
ATOM 805 O O . ILE A 1 100 ? 13.702 1.995 -1.272 1.00 80.38 100 ILE A O 1
ATOM 809 N N . GLY A 1 101 ? 14.922 2.524 -3.083 1.00 82.38 101 GLY A N 1
ATOM 810 C CA . GLY A 1 101 ? 14.012 3.564 -3.567 1.00 82.38 101 GLY A CA 1
ATOM 811 C C . GLY A 1 101 ? 12.614 3.033 -3.897 1.00 82.38 101 GLY A C 1
ATOM 812 O O . GLY A 1 101 ? 11.624 3.645 -3.498 1.00 82.38 101 GLY A O 1
ATOM 813 N N . ALA A 1 102 ? 12.520 1.872 -4.553 1.00 78.81 102 ALA A N 1
ATOM 814 C CA . ALA A 1 102 ? 11.238 1.233 -4.838 1.00 78.81 102 ALA A CA 1
ATOM 815 C C . ALA A 1 102 ? 10.520 0.816 -3.546 1.00 78.81 102 ALA A C 1
ATOM 817 O O . ALA A 1 102 ? 9.332 1.090 -3.392 1.00 78.81 102 ALA A O 1
ATOM 818 N N . VAL A 1 103 ? 11.238 0.234 -2.579 1.00 84.25 103 VAL A N 1
ATOM 819 C CA . VAL A 1 103 ? 10.675 -0.147 -1.270 1.00 84.25 103 VAL A CA 1
ATOM 820 C C . VAL A 1 103 ? 10.095 1.078 -0.555 1.00 84.25 103 VAL A C 1
ATOM 822 O O . VAL A 1 103 ? 8.934 1.054 -0.147 1.00 84.25 103 VAL A O 1
ATOM 825 N N . ILE A 1 104 ? 10.848 2.179 -0.482 1.00 87.19 104 ILE A N 1
ATOM 826 C CA . ILE A 1 104 ? 10.383 3.432 0.130 1.00 87.19 104 ILE A CA 1
ATOM 827 C C . ILE A 1 104 ? 9.155 3.982 -0.605 1.00 87.19 104 ILE A C 1
ATOM 829 O O . ILE A 1 104 ? 8.187 4.381 0.041 1.00 87.19 104 ILE A O 1
ATOM 833 N N . MET A 1 105 ? 9.146 3.969 -1.941 1.00 87.94 105 MET A N 1
ATOM 834 C CA . MET A 1 105 ? 7.994 4.463 -2.696 1.00 87.94 105 MET A CA 1
ATOM 835 C C . MET A 1 105 ? 6.745 3.607 -2.509 1.00 87.94 105 MET A C 1
ATOM 837 O O . MET A 1 105 ? 5.659 4.160 -2.333 1.00 87.94 105 MET A O 1
ATOM 841 N N . THR A 1 106 ? 6.868 2.278 -2.474 1.00 87.19 106 THR A N 1
ATOM 842 C CA . THR A 1 106 ? 5.714 1.415 -2.175 1.00 87.19 106 THR A CA 1
ATOM 843 C C . THR A 1 106 ? 5.143 1.705 -0.789 1.00 87.19 106 THR A C 1
ATOM 845 O O . THR A 1 106 ? 3.925 1.801 -0.655 1.00 87.19 106 THR A O 1
ATOM 848 N N . LEU A 1 107 ? 6.000 1.940 0.213 1.00 90.62 107 LEU A N 1
ATOM 849 C CA . LEU A 1 107 ? 5.577 2.323 1.559 1.00 90.62 107 LEU A CA 1
ATOM 850 C C . LEU A 1 107 ? 4.828 3.659 1.553 1.00 90.62 107 LEU A C 1
ATOM 852 O O . LEU A 1 107 ? 3.723 3.742 2.086 1.00 90.62 107 LEU A O 1
ATOM 856 N N . ILE A 1 108 ? 5.394 4.697 0.928 1.00 92.12 108 ILE A N 1
ATOM 857 C CA . ILE A 1 108 ? 4.762 6.024 0.837 1.00 92.12 108 ILE A CA 1
ATOM 858 C C . ILE A 1 108 ? 3.384 5.914 0.187 1.00 92.12 108 ILE A C 1
ATOM 860 O O . ILE A 1 108 ? 2.408 6.469 0.697 1.00 92.12 108 ILE A O 1
ATOM 864 N N . MET A 1 109 ? 3.281 5.176 -0.914 1.00 91.94 109 MET A N 1
ATOM 865 C CA . MET A 1 109 ? 2.031 5.037 -1.657 1.00 91.94 109 MET A CA 1
ATOM 866 C C . MET A 1 109 ? 0.985 4.263 -0.867 1.00 91.94 109 MET A C 1
ATOM 868 O O . MET A 1 109 ? -0.173 4.680 -0.810 1.00 91.94 109 MET A O 1
ATOM 872 N N . PHE A 1 110 ? 1.396 3.199 -0.180 1.00 90.44 110 PHE A N 1
ATOM 873 C CA . PHE A 1 110 ? 0.510 2.417 0.671 1.00 90.44 110 PHE A CA 1
ATOM 874 C C . PHE A 1 110 ? 0.009 3.222 1.877 1.00 90.44 110 PHE A C 1
ATOM 876 O O . PHE A 1 110 ? -1.185 3.199 2.182 1.00 90.44 110 PHE A O 1
ATOM 883 N N . LEU A 1 111 ? 0.888 3.986 2.537 1.00 92.62 111 LEU A N 1
ATOM 884 C CA . LEU A 1 111 ? 0.519 4.878 3.641 1.00 92.62 111 LEU A CA 1
ATOM 885 C C . LEU A 1 111 ? -0.417 5.996 3.177 1.00 92.62 111 LEU A C 1
ATOM 887 O O . LEU A 1 111 ? -1.404 6.285 3.850 1.00 92.62 111 LEU A O 1
ATOM 891 N N . THR A 1 112 ? -0.141 6.594 2.017 1.00 93.81 112 THR A N 1
ATOM 892 C CA . THR A 1 112 ? -0.977 7.654 1.433 1.00 93.81 112 THR A CA 1
ATOM 893 C C . THR A 1 112 ? -2.367 7.124 1.094 1.00 93.81 112 THR A C 1
ATOM 895 O O . THR A 1 112 ? -3.370 7.753 1.436 1.00 93.81 112 THR A O 1
ATOM 898 N N . GLY A 1 113 ? -2.444 5.939 0.484 1.00 91.88 113 GLY A N 1
ATOM 899 C CA . GLY A 1 113 ? -3.711 5.266 0.223 1.00 91.88 113 GLY A CA 1
ATOM 900 C C . GLY A 1 113 ? -4.465 4.938 1.512 1.00 91.88 113 GLY A C 1
ATOM 901 O O . GLY A 1 113 ? -5.648 5.249 1.636 1.00 91.88 113 GLY A O 1
ATOM 902 N N . SER A 1 114 ? -3.763 4.400 2.511 1.00 91.50 114 SER A N 1
ATOM 903 C CA . SER A 1 114 ? -4.346 4.063 3.816 1.00 91.50 114 SER A CA 1
ATOM 904 C C . SER A 1 114 ? -4.900 5.292 4.537 1.00 91.50 114 SER A C 1
ATOM 906 O O . SER A 1 114 ? -6.009 5.263 5.067 1.00 91.50 114 SER A O 1
ATOM 908 N N . TYR A 1 115 ? -4.165 6.406 4.510 1.00 92.56 115 TYR A N 1
ATOM 909 C CA . TYR A 1 115 ? -4.628 7.683 5.047 1.00 92.56 115 TYR A CA 1
ATOM 910 C C . TYR A 1 115 ? -5.925 8.137 4.376 1.00 92.56 115 TYR A C 1
ATOM 912 O O . TYR A 1 115 ? -6.874 8.516 5.062 1.00 92.56 115 TYR A O 1
ATOM 920 N N . LEU A 1 116 ? -5.987 8.090 3.043 1.00 92.31 116 LEU A N 1
ATOM 921 C CA . LEU A 1 116 ? -7.181 8.498 2.308 1.00 92.31 116 LEU A CA 1
ATOM 922 C C . LEU A 1 116 ? -8.375 7.587 2.589 1.00 92.31 116 LEU A C 1
ATOM 924 O O . LEU A 1 116 ? -9.477 8.102 2.782 1.00 92.31 116 LEU A O 1
ATOM 928 N N . GLY A 1 117 ? -8.181 6.271 2.666 1.00 88.19 117 GLY A N 1
ATOM 929 C CA . GLY A 1 117 ? -9.268 5.340 2.967 1.00 88.19 117 GLY A CA 1
ATOM 930 C C . GLY A 1 117 ? -9.854 5.555 4.364 1.00 88.19 117 GLY A C 1
ATOM 931 O O . GLY A 1 117 ? -11.067 5.729 4.492 1.00 88.19 117 GLY A O 1
ATOM 932 N N . VAL A 1 118 ? -9.009 5.688 5.396 1.00 89.06 118 VAL A N 1
ATOM 933 C CA . VAL A 1 118 ? -9.479 6.022 6.756 1.00 89.06 118 VAL A CA 1
ATOM 934 C C . VAL A 1 118 ? -10.141 7.403 6.788 1.00 89.06 118 VAL A C 1
ATOM 936 O O . VAL A 1 118 ? -11.230 7.558 7.339 1.00 89.06 118 VAL A O 1
ATOM 939 N N . LYS A 1 119 ? -9.534 8.423 6.166 1.00 89.19 119 LYS A N 1
ATOM 940 C CA . LYS A 1 119 ? -10.074 9.794 6.134 1.00 89.19 119 LYS A CA 1
ATOM 941 C C . LYS A 1 119 ? -11.452 9.871 5.481 1.00 89.19 119 LYS A C 1
ATOM 943 O O . LYS A 1 119 ? -12.290 10.646 5.937 1.00 89.19 119 LYS A O 1
ATOM 948 N N . THR A 1 120 ? -11.686 9.078 4.438 1.00 87.31 120 THR A N 1
ATOM 949 C CA . THR A 1 120 ? -12.986 8.999 3.755 1.00 87.31 120 THR A CA 1
ATOM 950 C C . THR A 1 120 ? -14.079 8.506 4.706 1.00 87.31 120 THR A C 1
ATOM 952 O O . THR A 1 120 ? -15.210 8.976 4.634 1.00 87.31 120 THR A O 1
ATOM 955 N N . LEU A 1 121 ? -13.736 7.627 5.651 1.00 83.25 121 LEU A N 1
ATOM 956 C CA . LEU A 1 121 ? -14.668 7.078 6.640 1.00 83.25 121 LEU A CA 1
ATOM 957 C C . LEU A 1 121 ? -14.741 7.896 7.937 1.00 83.25 121 LEU A C 1
ATOM 959 O O . LEU A 1 121 ? -15.723 7.797 8.666 1.00 83.25 121 LEU A O 1
ATOM 963 N N . SER A 1 122 ? -13.729 8.719 8.213 1.00 77.44 122 SER A N 1
ATOM 964 C CA . SER A 1 122 ? -13.617 9.550 9.419 1.00 77.44 122 SER A CA 1
ATOM 965 C C . SER A 1 122 ? -14.537 10.782 9.426 1.00 77.44 122 SER A C 1
ATOM 967 O O . SER A 1 122 ? -14.771 11.371 10.475 1.00 77.44 122 SER A O 1
ATOM 969 N N . LYS A 1 123 ? -15.071 11.194 8.268 1.00 62.03 123 LYS A N 1
ATOM 970 C CA . LYS A 1 123 ? -15.879 12.422 8.118 1.00 62.03 123 LYS A CA 1
ATOM 971 C C . LYS A 1 123 ? -17.391 12.276 8.383 1.00 62.03 123 LYS A C 1
ATOM 973 O O . LYS A 1 123 ? -18.123 13.221 8.105 1.00 62.03 123 LYS A O 1
ATOM 978 N N . ASN A 1 124 ? -17.838 11.153 8.944 1.00 49.59 124 ASN A N 1
ATOM 979 C CA . ASN A 1 124 ? -19.215 10.935 9.415 1.00 49.59 124 ASN A CA 1
ATOM 980 C C . ASN A 1 124 ? -19.227 10.652 10.912 1.00 49.59 124 ASN A C 1
ATOM 982 O O . ASN A 1 124 ? -20.214 11.047 11.561 1.00 49.59 124 ASN A O 1
#

pLDDT: mean 80.81, std 9.57, range [48.12, 93.81]

Radius of gyration: 15.22 Å; chains: 1; bounding box: 37×26×45 Å

Secondary structure (DSSP, 8-state):
-PPPPPPHHHHHHHHHHHHHHHHHHHHHHHHTTGGGS-HHHHHHHHHHHHHHHHHHHHHHHHHHHHHH----GGGHHHHHHHHHHHHHHHHGGG-SS--HHHHHHHHHHHHHHHHHHHHHHHT-

Sequence (124 aa):
MGSREIDFTDLVIGSFIAALFVWAWLQLSNNLRFYEVPDHLQFILSLMQYGFFFLGGVTSSIIISFKTGCREVKEFLKIGLGGWIISTTLFIPWSENPTIGAVIMTLIMFLTGSYLGVKTLSKN